Protein AF-A0A9W9ACA6-F1 (afdb_monomer)

Secondary structure (DSSP, 8-state):
-----TT-B-TTT-PBP--S-TT-TTSEEE-TTS-EEEHHHHHH-SSSB-TTT--B--GGG-EE----PPP--THHHHHHHHHHHTT-HHHHHHHHHHHHHHHHH---HHHHHHHHHHHHHHHHHHHHHHHHHHHHHHHHHHHHHHHHHHHHHHHHHHHHHHHHHHHHHHH-

Solvent-accessible surface area (backbone atoms only — not comparable to full-atom values): 10080 Å² total; per-residue (Å²): 134,65,82,79,62,87,84,47,45,18,88,83,79,65,48,58,55,48,86,87,49,98,87,50,56,33,37,45,26,37,39,86,90,69,55,63,35,23,48,51,60,61,67,68,43,90,56,60,44,42,92,84,81,60,50,74,52,58,80,89,58,53,39,77,62,80,59,80,73,75,67,85,49,80,72,47,52,56,57,50,48,42,63,74,17,65,88,37,74,67,47,34,53,55,40,50,54,50,49,52,56,55,56,69,75,52,93,41,76,66,58,56,50,47,54,50,51,50,53,54,50,50,54,50,53,52,50,53,50,51,50,53,54,48,50,54,51,51,52,53,53,50,54,52,51,53,51,48,52,51,50,55,49,54,50,49,54,51,50,52,53,53,50,52,54,54,50,57,66,71,74,107

Foldseek 3Di:
DDDDQQCDAFPPPSHTADDPDPPDQRFWKAFPVGDIGGNVVCVPPPACADPPPRDHGDPVRIGGDDDDDPPPDVVVVLVNQCSVCVVPPVSNVVSVVVVVVVLVVDDDPVSVVVVVVVVVVVVVVVVVVVVVVVVVVVVVVVVVVVVVVVVVVVVVVVVVVVVVVVVVVVVD

Structure (mmCIF, N/CA/C/O backbone):
data_AF-A0A9W9ACA6-F1
#
_entry.id   AF-A0A9W9ACA6-F1
#
loop_
_atom_site.group_PDB
_atom_site.id
_atom_site.type_symbol
_atom_site.label_atom_id
_atom_site.label_alt_id
_atom_site.label_comp_id
_atom_site.label_asym_id
_atom_site.label_entity_id
_atom_site.label_seq_id
_atom_site.pdbx_PDB_ins_code
_atom_site.Cartn_x
_atom_site.Cartn_y
_atom_site.Cartn_z
_atom_site.occupancy
_atom_site.B_iso_or_equiv
_atom_site.auth_seq_id
_atom_site.auth_comp_id
_atom_site.auth_asym_id
_atom_site.auth_atom_id
_atom_site.pdbx_PDB_model_num
ATOM 1 N N . MET A 1 1 ? -4.460 -11.256 12.004 1.00 58.81 1 MET A N 1
ATOM 2 C CA . MET A 1 1 ? -4.523 -10.009 12.784 1.00 58.81 1 MET A CA 1
ATOM 3 C C . MET A 1 1 ? -5.535 -9.100 12.110 1.00 58.81 1 MET A C 1
ATOM 5 O O . MET A 1 1 ? -5.376 -8.837 10.924 1.00 58.81 1 MET A O 1
ATOM 9 N N . LEU A 1 2 ? -6.615 -8.735 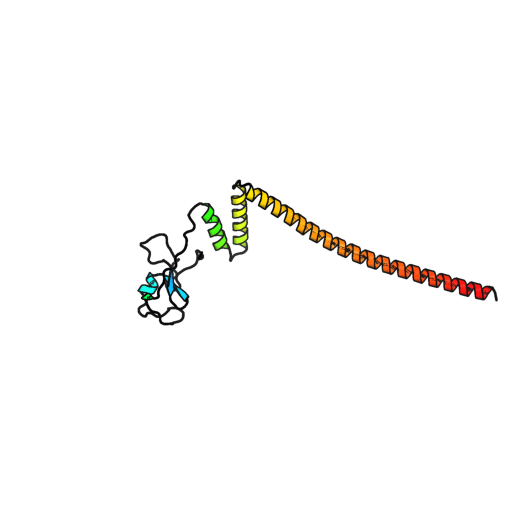12.803 1.00 68.50 2 LEU A N 1
ATOM 10 C CA . LEU A 1 2 ? -7.571 -7.741 12.311 1.00 68.50 2 LEU A CA 1
ATOM 11 C C . LEU A 1 2 ? -7.015 -6.363 12.676 1.00 68.50 2 LEU A C 1
ATOM 13 O O . LEU A 1 2 ? -6.740 -6.125 13.847 1.00 68.50 2 LEU A O 1
ATOM 17 N N . ILE A 1 3 ? -6.829 -5.494 11.685 1.00 71.12 3 ILE A N 1
ATOM 18 C CA . ILE A 1 3 ? -6.433 -4.098 11.887 1.00 71.12 3 ILE A CA 1
ATOM 19 C C . ILE A 1 3 ? -7.621 -3.245 11.461 1.00 71.12 3 ILE A C 1
ATOM 21 O O . ILE A 1 3 ? -8.119 -3.396 10.346 1.00 71.12 3 ILE A O 1
ATOM 25 N N . VAL A 1 4 ? -8.078 -2.368 12.346 1.00 75.06 4 VAL A N 1
ATOM 26 C CA . VAL A 1 4 ? -9.105 -1.371 12.043 1.00 75.06 4 VAL A CA 1
ATOM 27 C C . VAL A 1 4 ? -8.414 -0.032 11.870 1.00 75.06 4 VAL A C 1
ATOM 29 O O . VAL A 1 4 ? -7.575 0.362 12.678 1.00 75.06 4 VAL A O 1
ATOM 32 N N . HIS A 1 5 ? -8.757 0.652 10.784 1.00 77.19 5 HIS A N 1
ATOM 33 C CA . HIS A 1 5 ? -8.215 1.967 10.484 1.00 77.19 5 HIS A CA 1
ATOM 34 C C . HIS A 1 5 ? -8.611 2.966 11.592 1.00 77.19 5 HIS A C 1
ATOM 36 O O . 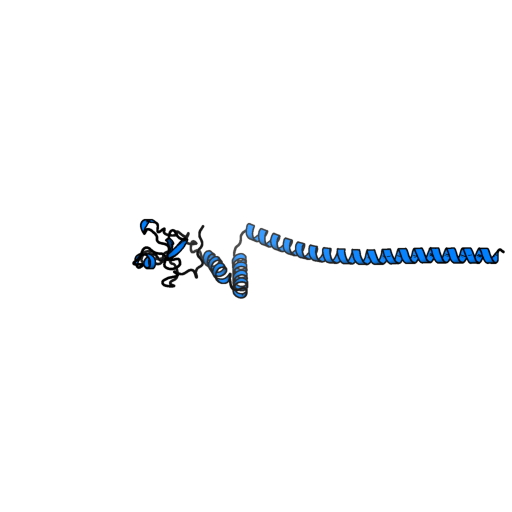HIS A 1 5 ? -9.764 2.909 12.027 1.00 77.19 5 HIS A O 1
ATOM 42 N N . PRO A 1 6 ? -7.741 3.898 12.030 1.00 75.00 6 PRO A N 1
ATOM 43 C CA . PRO A 1 6 ? -8.059 4.852 13.103 1.00 75.00 6 PRO A CA 1
ATOM 44 C C . PRO A 1 6 ? -9.302 5.720 12.858 1.00 75.00 6 PRO A C 1
ATOM 46 O O . PRO A 1 6 ? -9.952 6.141 13.808 1.00 75.00 6 PRO A O 1
ATOM 49 N N . SER A 1 7 ? -9.661 5.966 11.594 1.00 80.31 7 SER A N 1
ATOM 50 C CA . SER A 1 7 ? -10.897 6.680 11.223 1.00 80.31 7 SER A CA 1
ATOM 51 C C . SER A 1 7 ? -12.165 5.822 11.281 1.00 80.31 7 SER A C 1
ATOM 53 O O . SER A 1 7 ? -13.266 6.330 11.065 1.00 80.31 7 SER A O 1
ATOM 55 N N . SER A 1 8 ? -12.043 4.521 11.552 1.00 87.62 8 SER A N 1
ATOM 56 C CA . SER A 1 8 ? -13.206 3.643 11.622 1.00 87.62 8 SER A CA 1
ATOM 57 C C . SER A 1 8 ? -14.041 4.005 12.842 1.00 87.62 8 SER A C 1
ATOM 59 O O . SER A 1 8 ? -13.570 3.983 13.983 1.00 87.62 8 SER A O 1
ATOM 61 N N . CYS A 1 9 ? -15.304 4.306 12.590 1.00 92.31 9 CYS A N 1
ATOM 62 C CA . CYS A 1 9 ? -16.264 4.737 13.588 1.00 92.31 9 CYS A CA 1
ATOM 63 C C . CYS A 1 9 ? -17.531 3.887 13.511 1.00 92.31 9 CYS A C 1
ATOM 65 O O . CYS A 1 9 ? -17.752 3.124 12.571 1.00 92.31 9 CYS A O 1
ATOM 67 N N . CYS A 1 10 ? -18.368 3.995 14.536 1.00 94.12 10 CYS A N 1
ATOM 68 C CA . CYS A 1 10 ? -19.664 3.334 14.544 1.00 94.12 10 CYS A CA 1
ATOM 69 C C . CYS A 1 10 ? -20.643 4.040 13.595 1.00 94.12 10 CYS A C 1
ATOM 71 O O . CYS A 1 10 ? -20.966 5.197 13.825 1.00 94.12 10 CYS A O 1
ATOM 73 N N . ASP A 1 11 ? -21.251 3.328 12.644 1.00 93.62 11 ASP A N 1
ATOM 74 C CA . ASP A 1 11 ? -22.223 3.904 11.689 1.00 93.62 11 ASP A CA 1
ATOM 75 C C . ASP A 1 11 ? -23.521 4.464 12.319 1.00 93.62 11 ASP A C 1
ATOM 77 O O . ASP A 1 11 ? -24.374 5.011 11.624 1.00 93.62 11 ASP A O 1
ATOM 81 N N . VAL A 1 12 ? -23.720 4.294 13.631 1.00 94.44 12 VAL A N 1
ATOM 82 C CA . VAL A 1 12 ? -24.905 4.796 14.351 1.00 94.44 12 VAL A CA 1
ATOM 83 C C . VAL A 1 12 ? -24.610 6.075 15.131 1.00 94.44 12 VAL A C 1
ATOM 85 O O . VAL A 1 12 ? -25.390 7.019 15.045 1.00 94.44 12 VAL A O 1
ATOM 88 N N . CYS A 1 13 ? -23.532 6.107 15.922 1.00 94.00 13 CYS A N 1
ATOM 89 C CA . CYS A 1 13 ? -23.166 7.294 16.712 1.00 94.00 13 CYS A CA 1
ATOM 90 C C . CYS A 1 13 ? -22.055 8.131 16.077 1.00 94.00 13 CYS A C 1
ATOM 92 O O . CYS A 1 13 ? -21.828 9.243 16.528 1.00 94.00 13 CYS A O 1
ATOM 94 N N . LEU A 1 14 ? -21.386 7.609 15.047 1.00 93.31 14 LEU A N 1
ATOM 95 C CA . LEU A 1 14 ? -20.226 8.201 14.375 1.00 93.31 14 LEU A CA 1
ATOM 96 C C . LEU A 1 14 ? -19.007 8.414 15.284 1.00 93.31 14 LEU A C 1
ATOM 98 O O . LEU A 1 14 ? -18.008 8.983 14.854 1.00 93.31 14 LEU A O 1
ATOM 102 N N . ASP A 1 15 ? -19.047 7.895 16.512 1.00 91.19 15 ASP A N 1
ATOM 103 C CA . ASP A 1 15 ? -17.909 7.936 17.421 1.00 91.19 15 ASP A CA 1
ATOM 104 C C . ASP A 1 15 ? -16.835 6.921 16.986 1.00 91.19 15 ASP A C 1
ATOM 106 O O . ASP A 1 15 ? -17.184 5.790 16.603 1.00 91.19 15 ASP A O 1
ATOM 110 N N . PRO A 1 16 ? -15.539 7.280 17.077 1.00 88.88 16 PRO A N 1
ATOM 111 C CA . PRO A 1 16 ? -14.437 6.357 16.837 1.00 88.88 16 PRO A CA 1
ATOM 112 C C . PRO A 1 16 ? -14.507 5.139 17.755 1.00 88.88 16 PRO A C 1
ATOM 114 O O . PRO A 1 16 ? -14.913 5.227 18.920 1.00 88.88 16 PRO A O 1
ATOM 117 N N . TYR A 1 17 ? -14.074 3.993 17.241 1.00 88.88 17 TYR A N 1
ATOM 118 C CA . TYR A 1 17 ? -13.919 2.813 18.079 1.00 88.88 17 TYR A CA 1
ATOM 119 C C . TYR A 1 17 ? -12.729 2.976 19.041 1.00 88.88 17 TYR A C 1
ATOM 121 O O . TYR A 1 17 ? -11.683 3.500 18.663 1.00 88.88 17 TYR A O 1
ATOM 129 N N . SER A 1 18 ? -12.885 2.511 20.283 1.00 82.56 18 SER A N 1
ATOM 130 C CA . SER A 1 18 ? -11.847 2.564 21.323 1.00 82.56 18 SER A CA 1
ATOM 131 C C . SER A 1 18 ? -11.756 1.241 22.084 1.00 82.56 18 SER A C 1
ATOM 133 O O . SER A 1 18 ? -12.759 0.543 22.241 1.00 82.56 18 SER A O 1
ATOM 135 N N . TRP A 1 19 ? -10.546 0.922 22.556 1.00 78.50 19 TRP A N 1
ATOM 136 C CA . TRP A 1 19 ? -10.203 -0.264 23.363 1.00 78.50 19 TRP A CA 1
ATOM 137 C C . TRP A 1 19 ? -9.373 0.088 24.604 1.00 78.50 19 TRP A C 1
ATOM 139 O O . TRP A 1 19 ? -8.889 -0.807 25.291 1.00 78.50 19 TRP A O 1
ATOM 149 N N . GLN A 1 20 ? -9.142 1.381 24.852 1.00 67.00 20 GLN A N 1
ATOM 150 C CA . GLN A 1 20 ? -8.186 1.847 25.863 1.00 67.00 20 GLN A CA 1
ATOM 151 C C . GLN A 1 20 ? -8.812 1.993 27.255 1.00 67.00 20 GLN A C 1
ATOM 153 O O . GLN A 1 20 ? -8.092 1.974 28.248 1.00 67.00 20 GLN A O 1
ATOM 158 N N . GLU A 1 21 ? -10.140 2.090 27.345 1.00 63.91 21 GLU A N 1
ATOM 159 C CA . GLU A 1 21 ? -10.842 2.300 28.608 1.00 63.91 21 GLU A CA 1
ATOM 160 C C . GLU A 1 21 ? -12.031 1.346 28.739 1.00 63.91 21 GLU A C 1
ATOM 162 O O . GLU A 1 21 ? -12.986 1.403 27.959 1.00 63.91 21 GLU A O 1
ATOM 167 N N . GLU A 1 22 ? -11.995 0.503 29.775 1.00 60.16 22 GLU A N 1
ATOM 168 C CA . GLU A 1 22 ? -13.041 -0.476 30.116 1.00 60.16 22 GLU A CA 1
ATO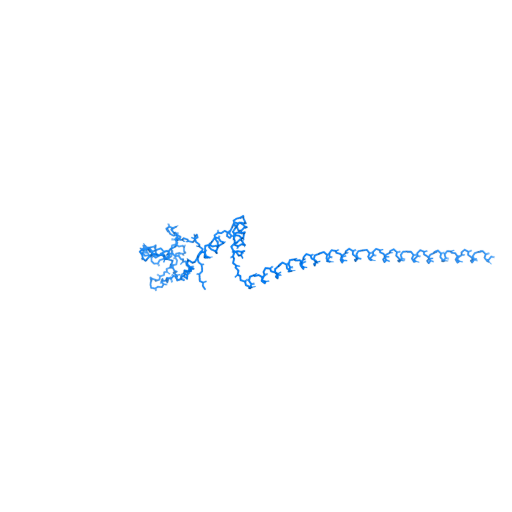M 169 C C . GLU A 1 22 ? -14.399 0.188 30.434 1.00 60.16 22 GLU A C 1
ATOM 171 O O . GLU A 1 22 ? -15.454 -0.444 30.390 1.00 60.16 22 GLU A O 1
ATOM 176 N N . THR A 1 23 ? -14.384 1.495 30.703 1.00 60.34 23 THR A N 1
ATOM 177 C CA . THR A 1 23 ? -15.554 2.345 30.957 1.00 60.34 23 THR A CA 1
ATOM 178 C C . THR A 1 23 ? -16.303 2.743 29.684 1.00 60.34 23 THR A C 1
ATOM 180 O O . THR A 1 23 ? -17.474 3.120 29.762 1.00 60.34 23 THR A O 1
ATOM 183 N N . THR A 1 24 ? -15.673 2.658 28.508 1.00 69.44 24 THR A N 1
ATOM 184 C CA . THR A 1 24 ? -16.281 3.091 27.246 1.00 69.44 24 THR A CA 1
ATOM 185 C C . THR A 1 24 ? -16.866 1.896 26.489 1.00 69.44 24 THR A C 1
ATOM 187 O O . THR A 1 24 ? -16.167 0.988 26.055 1.00 69.44 24 THR A O 1
ATOM 190 N N . LEU A 1 25 ? -18.182 1.890 26.251 1.00 84.88 25 LEU A N 1
ATOM 191 C CA . LEU A 1 25 ? -18.864 0.875 25.423 1.00 84.88 25 LEU A CA 1
ATOM 192 C C . LEU A 1 25 ? -18.643 1.113 23.908 1.00 84.88 25 LEU A C 1
ATOM 194 O O . LEU A 1 25 ? -19.514 0.814 23.083 1.00 84.88 25 LEU A O 1
ATOM 198 N N . LYS A 1 26 ? -17.484 1.682 23.544 1.00 89.44 26 LYS A N 1
ATOM 199 C CA . LYS A 1 26 ? -17.090 2.076 22.181 1.00 89.44 26 LYS A CA 1
ATOM 200 C C . LYS A 1 26 ? -16.298 1.000 21.439 1.00 89.44 26 LYS A C 1
ATOM 202 O O . LYS A 1 26 ? -15.912 1.208 20.297 1.00 89.44 26 LYS A O 1
ATOM 207 N N . GLU A 1 27 ? -16.112 -0.167 22.035 1.00 90.06 27 GLU A N 1
ATOM 208 C CA . GLU A 1 27 ? -15.523 -1.321 21.358 1.00 90.06 27 GLU A CA 1
ATOM 209 C C . GLU A 1 27 ? -16.439 -1.813 20.214 1.00 90.06 27 GLU A C 1
ATOM 211 O O . GLU A 1 27 ? -17.667 -1.815 20.377 1.00 90.06 27 GLU A O 1
ATOM 216 N N . PRO A 1 28 ? -15.890 -2.263 19.072 1.00 92.75 28 PRO A N 1
ATOM 217 C CA . PRO A 1 28 ? -16.653 -2.775 17.942 1.00 92.75 28 PRO A CA 1
ATOM 218 C C . PRO A 1 28 ? -17.148 -4.207 18.175 1.00 92.75 28 PRO A C 1
ATOM 220 O O . PRO A 1 28 ? -16.428 -5.095 18.641 1.00 92.75 28 PRO A O 1
ATOM 223 N N . TYR A 1 29 ? -18.384 -4.454 17.761 1.00 93.94 29 TYR A N 1
ATOM 224 C CA . TYR A 1 29 ? -19.023 -5.761 17.786 1.00 93.94 29 TYR A CA 1
ATOM 225 C C . TYR A 1 29 ? -19.618 -6.057 16.415 1.00 93.94 29 TYR A C 1
ATOM 227 O O . TYR A 1 29 ? -20.298 -5.216 15.823 1.00 93.94 29 TYR A O 1
ATOM 235 N N . ALA A 1 30 ? -19.391 -7.273 15.932 1.00 95.31 30 ALA A N 1
ATOM 236 C CA . ALA A 1 30 ? -20.008 -7.783 14.721 1.00 95.31 30 ALA A CA 1
ATOM 237 C C . ALA A 1 30 ? -21.321 -8.505 15.048 1.00 95.31 30 ALA A C 1
ATOM 239 O O . ALA A 1 30 ? -21.419 -9.261 16.021 1.00 95.31 30 ALA A O 1
ATOM 240 N N . ILE A 1 31 ? -22.323 -8.300 14.197 1.00 95.94 31 ILE A N 1
ATOM 241 C CA . ILE A 1 31 ? -23.578 -9.064 14.196 1.00 95.94 31 ILE A CA 1
ATOM 242 C C . ILE A 1 31 ? -23.600 -10.059 13.019 1.00 95.94 31 ILE A C 1
ATOM 244 O O . ILE A 1 31 ? -22.841 -9.878 12.067 1.00 95.94 31 ILE A O 1
ATOM 248 N N . PRO A 1 32 ? -24.474 -11.090 13.003 1.00 96.50 32 PRO A N 1
ATOM 249 C CA . PRO A 1 32 ? -24.441 -12.169 12.003 1.00 96.50 32 PRO A CA 1
ATOM 250 C C . PRO A 1 32 ? -24.520 -11.739 10.539 1.00 96.50 32 PRO A C 1
ATOM 252 O O . PRO A 1 32 ? -24.103 -12.478 9.655 1.00 96.50 32 PRO A O 1
ATOM 255 N N . CYS A 1 33 ? -25.079 -10.561 10.256 1.00 96.50 33 CYS A N 1
ATOM 256 C CA . CYS A 1 33 ? -25.124 -10.045 8.894 1.00 96.50 33 CYS A CA 1
ATOM 257 C C . CYS A 1 33 ? -23.800 -9.422 8.418 1.00 96.50 33 CYS A C 1
ATOM 259 O O . CYS A 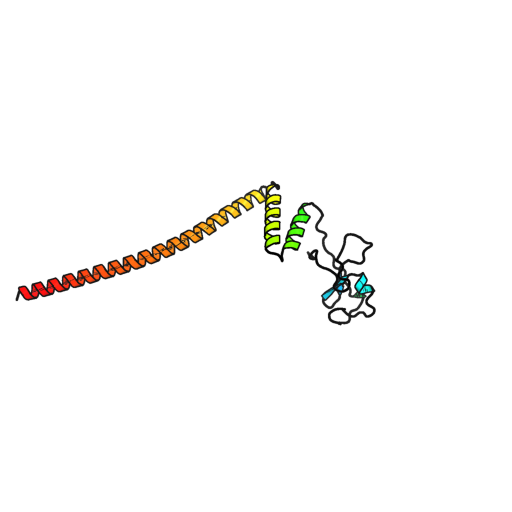1 33 ? -23.751 -8.995 7.270 1.00 96.50 33 CYS A O 1
ATOM 261 N N . GLY A 1 34 ? -22.781 -9.330 9.279 1.00 94.44 34 GLY A N 1
ATOM 262 C CA . GLY A 1 34 ? -21.444 -8.815 8.966 1.00 94.44 34 GLY A CA 1
ATOM 263 C C . GLY A 1 34 ? -21.219 -7.326 9.247 1.00 94.44 34 GLY A C 1
ATOM 264 O O . GLY A 1 34 ? -20.088 -6.870 9.145 1.00 94.44 34 GLY A O 1
ATOM 265 N N . HIS A 1 35 ? -22.251 -6.568 9.626 1.00 95.88 35 HIS A N 1
ATOM 266 C CA . HIS A 1 35 ? -22.086 -5.156 9.992 1.00 95.88 35 HIS A CA 1
ATOM 267 C C . HIS A 1 35 ? -21.522 -5.011 11.409 1.00 95.88 35 HIS A C 1
ATOM 269 O O . HIS A 1 35 ? -21.762 -5.868 12.268 1.00 95.88 35 HIS A O 1
ATOM 275 N N . ILE A 1 36 ? -20.796 -3.917 11.638 1.00 95.50 36 ILE A N 1
ATOM 276 C CA . ILE A 1 36 ? -20.050 -3.658 12.868 1.00 95.50 36 ILE A CA 1
ATOM 277 C C . ILE A 1 36 ? -20.576 -2.371 13.504 1.00 95.50 36 ILE A C 1
ATOM 279 O O . ILE A 1 36 ? -20.777 -1.369 12.830 1.00 95.50 36 ILE A O 1
ATOM 283 N N . PHE A 1 37 ? -20.806 -2.394 14.813 1.00 95.50 37 PHE A N 1
ATOM 284 C CA . PHE A 1 37 ? -21.285 -1.242 15.582 1.00 95.50 37 PHE A CA 1
ATOM 285 C C . PHE A 1 37 ? -20.629 -1.239 16.960 1.00 95.50 37 PHE A C 1
ATOM 287 O O . PHE A 1 37 ? -20.122 -2.270 17.402 1.00 95.50 37 PHE A O 1
ATOM 294 N N . CYS A 1 38 ? -20.650 -0.107 17.666 1.00 94.38 38 CYS A N 1
ATOM 295 C CA . CYS A 1 38 ? -20.213 -0.104 19.058 1.00 94.38 38 CYS A CA 1
ATOM 296 C C . CYS A 1 38 ? -21.221 -0.843 19.952 1.00 94.38 38 CYS A C 1
ATOM 298 O O . CYS A 1 38 ? -22.421 -0.905 19.643 1.00 94.38 38 CYS A O 1
ATOM 300 N N . LYS A 1 39 ? -20.737 -1.386 21.075 1.00 92.12 39 LYS A N 1
ATOM 301 C CA . LYS A 1 39 ? -21.576 -2.100 22.051 1.00 92.12 39 LYS A CA 1
ATOM 302 C C . LYS A 1 39 ? -22.768 -1.262 22.501 1.00 92.12 39 LYS A C 1
ATOM 304 O O . LYS A 1 39 ? -23.893 -1.754 22.508 1.00 92.12 39 LYS A O 1
ATOM 309 N N . GLU A 1 40 ? -22.529 0.014 22.787 1.00 93.06 40 GLU A N 1
ATOM 310 C CA . GLU A 1 40 ? -23.565 0.942 23.238 1.00 93.06 40 GLU A CA 1
ATOM 311 C C . GLU A 1 40 ? -24.735 1.044 22.244 1.00 93.06 40 GLU A C 1
ATOM 313 O O . GLU A 1 40 ? -25.904 0.944 22.621 1.00 93.06 40 GLU A O 1
ATOM 318 N N . CYS A 1 41 ? -24.439 1.202 20.950 1.00 95.00 41 CYS A N 1
ATOM 319 C CA . CYS A 1 41 ? -25.469 1.317 19.919 1.00 95.00 41 CYS A CA 1
ATOM 320 C C . CYS A 1 41 ? -26.254 0.011 19.738 1.00 95.00 41 CYS A C 1
ATOM 322 O O . CYS A 1 41 ? -27.472 0.051 19.549 1.00 95.00 41 CYS A O 1
ATOM 324 N N . LEU A 1 42 ? -25.599 -1.150 19.837 1.00 93.19 42 LEU A N 1
ATOM 325 C CA . LEU A 1 42 ? -26.287 -2.444 19.764 1.00 93.19 42 LEU A CA 1
ATOM 326 C C . LEU A 1 42 ? -27.196 -2.686 20.969 1.00 93.19 42 LEU A C 1
ATOM 328 O O . LEU A 1 42 ? -28.299 -3.211 20.808 1.00 93.19 42 LEU A O 1
ATOM 332 N N . GLU A 1 43 ? -26.778 -2.270 22.163 1.00 90.38 43 GLU A N 1
ATOM 333 C CA . GLU A 1 43 ? -27.589 -2.387 23.374 1.00 90.38 43 GLU A CA 1
ATOM 334 C C . GLU A 1 43 ? -28.828 -1.489 23.315 1.00 90.38 43 GLU A C 1
ATOM 336 O O . GLU A 1 43 ? -29.931 -1.970 23.592 1.00 90.38 43 GLU A O 1
ATOM 341 N N . ARG A 1 44 ? -28.663 -0.238 22.854 1.00 90.12 44 ARG A N 1
ATOM 342 C CA . ARG A 1 44 ? -29.744 0.749 22.670 1.00 90.12 44 ARG A CA 1
ATOM 343 C C . ARG A 1 44 ? -30.717 0.403 21.541 1.00 90.12 44 ARG A C 1
ATOM 345 O O . ARG A 1 44 ? -31.814 0.961 21.492 1.00 90.12 44 ARG A O 1
ATOM 352 N N . THR A 1 45 ? -30.358 -0.500 20.628 1.00 85.00 45 THR A N 1
ATOM 353 C CA . THR A 1 45 ? -31.253 -0.876 19.529 1.00 85.00 45 THR A CA 1
ATOM 354 C C . THR A 1 45 ? -32.440 -1.683 20.076 1.00 85.00 45 THR A C 1
ATOM 356 O O . THR A 1 45 ? -32.298 -2.826 20.514 1.00 85.00 45 THR A O 1
ATOM 359 N N . ALA A 1 46 ? -33.637 -1.087 20.036 1.00 79.38 46 ALA A N 1
ATOM 360 C CA . ALA A 1 46 ? -34.854 -1.673 20.606 1.00 79.38 46 ALA A CA 1
ATOM 361 C C . ALA A 1 46 ? -35.265 -2.996 19.936 1.00 79.38 46 ALA A C 1
ATOM 363 O O . ALA A 1 46 ? -35.760 -3.911 20.590 1.00 79.38 46 ALA A O 1
ATOM 364 N N . THR A 1 47 ? -35.036 -3.119 18.627 1.00 85.31 47 THR A N 1
ATOM 365 C CA . THR A 1 47 ? -35.292 -4.350 17.873 1.00 85.31 47 THR A CA 1
ATOM 366 C C . THR A 1 47 ? -33.968 -5.026 17.544 1.00 85.31 47 THR A C 1
ATOM 368 O O . THR A 1 47 ? -33.016 -4.363 17.153 1.00 85.31 47 THR A O 1
ATOM 371 N N . ALA A 1 48 ? -33.878 -6.351 17.672 1.00 90.94 48 ALA A N 1
ATOM 372 C CA . ALA A 1 48 ? -32.679 -7.099 17.285 1.00 90.94 48 ALA A CA 1
ATOM 373 C C . ALA A 1 48 ? -32.592 -7.205 15.748 1.00 90.94 48 ALA A C 1
ATOM 375 O O . ALA A 1 48 ? -32.821 -8.252 15.146 1.00 90.94 48 ALA A O 1
ATOM 376 N N . THR A 1 49 ? -32.413 -6.054 15.102 1.00 95.06 49 THR A N 1
ATOM 377 C CA . THR A 1 49 ? -32.462 -5.836 13.659 1.00 95.06 49 THR A CA 1
ATOM 378 C C . THR A 1 49 ? -31.349 -4.873 13.271 1.00 95.06 49 THR A C 1
ATOM 380 O O . THR A 1 49 ? -31.186 -3.829 13.894 1.00 95.06 49 THR A O 1
ATOM 383 N N . CYS A 1 50 ? -30.557 -5.235 12.263 1.00 95.69 50 CYS A N 1
ATOM 384 C CA . CYS A 1 50 ? -29.409 -4.444 11.829 1.00 95.69 50 CYS A CA 1
ATOM 385 C C . CYS A 1 50 ? -29.841 -3.025 11.393 1.00 95.69 50 CYS A C 1
ATOM 387 O O . CYS A 1 50 ? -30.721 -2.924 10.532 1.00 95.69 50 CYS A O 1
ATOM 389 N N . PRO A 1 51 ? -29.208 -1.947 11.900 1.00 94.19 51 PRO A N 1
ATOM 390 C CA . PRO A 1 51 ? -29.489 -0.573 11.469 1.00 94.19 51 PRO A CA 1
ATOM 391 C C . PRO A 1 51 ? -29.305 -0.328 9.963 1.00 94.19 51 PRO A C 1
ATOM 393 O O . PRO A 1 51 ? -30.055 0.452 9.382 1.00 94.19 51 PRO A O 1
ATOM 396 N N . LEU A 1 52 ? -28.361 -1.037 9.330 1.00 94.44 52 LEU A N 1
ATOM 397 C CA . LEU A 1 52 ? -27.989 -0.845 7.925 1.00 94.44 52 LEU A CA 1
ATOM 398 C C . LEU A 1 52 ? -28.825 -1.708 6.971 1.00 94.44 52 LEU A C 1
ATOM 400 O O . LEU A 1 52 ? -29.550 -1.187 6.131 1.00 94.44 52 LEU A O 1
ATOM 404 N N . CYS A 1 53 ? -28.784 -3.036 7.115 1.00 96.62 53 CYS A N 1
ATOM 405 C CA . CYS A 1 53 ? -29.443 -3.949 6.168 1.00 96.62 53 CYS A CA 1
ATOM 406 C C . CYS A 1 53 ? -30.767 -4.544 6.654 1.00 96.62 53 CYS A C 1
ATOM 408 O O . CYS A 1 53 ? -31.350 -5.377 5.963 1.00 96.62 53 CYS A O 1
ATOM 410 N N . ARG A 1 54 ? -31.230 -4.171 7.854 1.00 94.75 54 ARG A N 1
ATOM 411 C CA . ARG A 1 54 ? -32.516 -4.598 8.435 1.00 94.75 54 ARG A CA 1
ATOM 412 C C . ARG A 1 54 ? -32.699 -6.114 8.609 1.00 94.75 54 ARG A C 1
ATOM 414 O O . ARG A 1 54 ? -33.801 -6.576 8.894 1.00 94.75 54 ARG A O 1
ATOM 421 N N . LYS A 1 55 ? -31.629 -6.909 8.508 1.00 96.44 55 LYS A N 1
ATOM 422 C CA . LYS A 1 55 ? -31.653 -8.337 8.861 1.00 96.44 55 LYS A CA 1
ATOM 423 C C . LYS A 1 55 ? -31.806 -8.501 10.374 1.00 96.44 55 LYS A C 1
ATOM 425 O O . LYS A 1 55 ? -31.129 -7.815 11.143 1.00 96.44 55 LYS A O 1
ATOM 430 N N . ARG A 1 56 ? -32.685 -9.413 10.798 1.00 95.62 56 ARG A N 1
ATOM 431 C CA . ARG A 1 56 ? -32.855 -9.771 12.215 1.00 95.62 56 ARG A CA 1
ATOM 432 C C . ARG A 1 56 ? -31.637 -10.553 12.708 1.00 95.62 56 ARG A C 1
ATOM 434 O O . ARG A 1 56 ? -31.036 -11.303 11.942 1.00 95.62 56 ARG A O 1
ATOM 441 N N . PHE A 1 57 ? -31.293 -10.394 13.978 1.00 94.44 57 PHE A N 1
ATOM 442 C CA . PHE A 1 57 ? -30.221 -11.137 14.636 1.00 94.44 57 PHE A CA 1
ATOM 443 C C . PHE A 1 57 ? -30.624 -11.531 16.059 1.00 94.44 57 PHE A C 1
ATOM 445 O O . PHE A 1 57 ? -31.562 -10.968 16.618 1.00 94.44 57 PHE 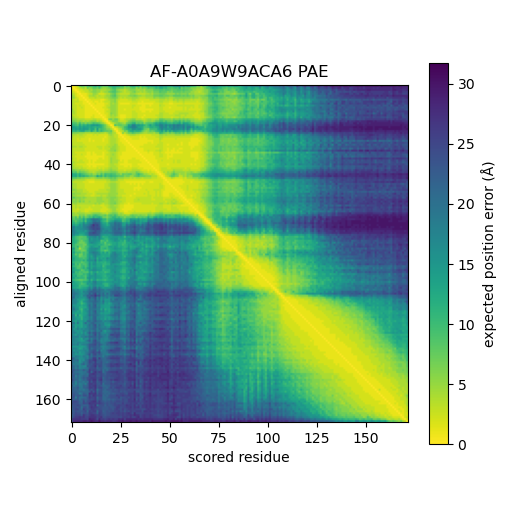A O 1
ATOM 452 N N . ASN A 1 58 ? -29.924 -12.501 16.651 1.00 93.25 58 ASN A N 1
ATOM 453 C CA . ASN A 1 58 ? -30.061 -12.807 18.077 1.00 93.25 58 ASN A CA 1
ATOM 454 C C . ASN A 1 58 ? -28.996 -12.026 18.871 1.00 93.25 58 ASN A C 1
ATOM 456 O O . ASN A 1 58 ? -27.846 -11.943 18.439 1.00 93.25 58 ASN A O 1
ATOM 460 N N . ARG A 1 59 ? -29.338 -11.481 20.041 1.00 90.94 59 ARG A N 1
ATOM 461 C CA . ARG A 1 59 ? -28.378 -10.807 20.929 1.00 90.94 59 ARG A CA 1
ATOM 462 C C . ARG A 1 59 ? -27.226 -11.728 21.360 1.00 90.94 59 ARG A C 1
ATOM 464 O O . ARG A 1 59 ? -26.095 -11.266 21.433 1.00 90.94 59 ARG A O 1
ATOM 471 N N . ASP A 1 60 ? -27.463 -13.032 21.486 1.00 92.38 60 ASP A N 1
ATOM 472 C CA . ASP A 1 60 ? -26.412 -14.015 21.825 1.00 92.38 60 ASP A CA 1
ATOM 473 C C . ASP A 1 60 ? -25.387 -14.230 20.696 1.00 92.38 60 ASP A C 1
ATOM 475 O O . ASP A 1 60 ? -24.286 -14.752 20.895 1.00 92.38 60 ASP A O 1
ATOM 479 N N . SER A 1 61 ? -25.761 -13.841 19.474 1.00 92.62 61 SER A N 1
ATOM 480 C CA . SER A 1 61 ? -24.921 -13.979 18.283 1.00 92.62 61 SER A CA 1
ATOM 481 C C . SER A 1 61 ? -24.021 -12.768 18.027 1.00 92.62 61 SER A C 1
ATOM 483 O O . SER A 1 61 ? -23.227 -12.797 17.090 1.00 92.62 61 SER A O 1
ATOM 485 N N . ILE A 1 62 ? -24.119 -11.725 18.856 1.00 94.31 62 ILE A N 1
ATOM 486 C CA . ILE A 1 62 ? -23.241 -10.557 18.792 1.00 94.31 62 ILE A CA 1
ATOM 487 C C . ILE A 1 62 ? -21.849 -10.966 19.296 1.00 94.31 62 ILE A C 1
ATOM 489 O O . ILE A 1 62 ? -21.719 -11.555 20.371 1.00 94.31 62 ILE A O 1
ATOM 493 N N . LYS A 1 63 ? -20.797 -10.661 18.530 1.00 94.00 63 LYS A N 1
ATOM 494 C CA . LYS A 1 63 ? -19.411 -11.009 18.876 1.00 94.00 63 LYS A CA 1
ATOM 495 C C . LYS A 1 63 ? -18.539 -9.764 18.971 1.00 94.00 63 LYS A C 1
ATOM 497 O O . LYS A 1 63 ? -18.504 -8.967 18.038 1.00 94.00 63 LYS A O 1
ATOM 502 N N . LYS A 1 64 ? -17.822 -9.626 20.091 1.00 91.81 64 LYS A N 1
ATOM 503 C CA . LYS A 1 64 ? -16.780 -8.608 20.267 1.00 91.81 64 LYS A CA 1
ATOM 504 C C . LYS A 1 64 ? -15.665 -8.867 19.262 1.00 91.81 64 LYS A C 1
ATOM 506 O O . LYS A 1 64 ? -15.201 -10.003 19.149 1.00 91.81 64 LYS A O 1
ATOM 511 N N . LEU A 1 65 ? -15.233 -7.831 18.554 1.00 89.94 65 LEU A N 1
ATOM 512 C CA . LEU A 1 65 ? -14.040 -7.924 17.724 1.00 89.94 65 LEU A CA 1
ATOM 513 C C . LEU A 1 65 ? -12.827 -7.587 18.588 1.00 89.94 65 LEU A C 1
ATOM 515 O O . LEU A 1 65 ? -12.672 -6.459 19.054 1.00 89.94 65 LEU A O 1
ATOM 519 N N . HIS A 1 66 ? -11.987 -8.593 18.824 1.00 82.31 66 HIS A N 1
ATOM 520 C CA . HIS A 1 66 ? -10.692 -8.400 19.460 1.00 82.31 66 HIS A CA 1
ATOM 521 C C . HIS A 1 66 ? -9.701 -7.892 18.423 1.00 82.31 66 HIS A C 1
ATOM 523 O O . HIS A 1 66 ? -9.561 -8.481 17.349 1.00 82.31 66 HIS A O 1
ATOM 529 N N . MET A 1 67 ? -9.016 -6.808 18.764 1.00 74.88 67 MET A N 1
ATOM 530 C CA . MET A 1 67 ? -7.881 -6.323 18.004 1.00 74.88 67 MET A CA 1
ATOM 531 C C . MET A 1 67 ? -6.668 -6.272 18.891 1.00 74.88 67 MET A C 1
ATOM 533 O O . MET A 1 67 ? -6.743 -5.850 20.045 1.00 74.88 67 MET A O 1
ATOM 537 N N . ASP A 1 68 ? -5.563 -6.719 18.321 1.00 65.81 68 ASP A N 1
ATOM 538 C CA . ASP A 1 68 ? -4.272 -6.588 18.951 1.00 65.81 68 ASP A CA 1
ATOM 539 C C . ASP A 1 68 ? -3.953 -5.094 18.983 1.00 65.81 68 ASP A C 1
ATOM 541 O O . ASP A 1 68 ? -3.842 -4.444 17.940 1.00 65.81 68 ASP A O 1
ATOM 545 N N . ALA A 1 69 ? -3.877 -4.528 20.189 1.00 56.66 69 ALA A N 1
ATOM 546 C CA . ALA A 1 69 ? -3.312 -3.204 20.358 1.00 56.66 69 ALA A CA 1
ATOM 547 C C . ALA A 1 69 ? -1.875 -3.279 19.841 1.00 56.66 69 ALA A C 1
ATOM 549 O O . ALA A 1 69 ? -1.091 -4.096 20.334 1.00 56.66 69 ALA A O 1
ATOM 550 N N . LEU A 1 70 ? -1.533 -2.458 18.845 1.00 55.78 70 LEU A N 1
ATOM 551 C CA . LEU A 1 70 ? -0.127 -2.262 18.529 1.00 55.78 70 LEU A CA 1
ATOM 552 C C . LEU A 1 70 ? 0.536 -1.773 19.827 1.00 55.78 70 LEU A C 1
ATOM 554 O O . LEU A 1 70 ? 0.081 -0.771 20.390 1.00 55.78 70 LEU A O 1
ATOM 558 N N . PRO A 1 71 ? 1.519 -2.509 20.375 1.00 50.41 71 PRO A N 1
ATOM 559 C CA . PRO A 1 71 ? 2.170 -2.103 21.606 1.00 50.41 71 PRO A CA 1
ATOM 560 C C . PRO A 1 71 ? 2.764 -0.717 21.371 1.00 50.41 71 PRO A C 1
ATOM 562 O O . PRO A 1 71 ? 3.471 -0.508 20.389 1.00 50.41 71 PRO A O 1
ATOM 565 N N . GLY A 1 72 ? 2.417 0.229 22.244 1.00 49.69 72 GLY A N 1
ATOM 566 C CA . GLY A 1 72 ? 2.774 1.642 22.134 1.00 49.69 72 GLY A CA 1
ATOM 567 C C . GLY A 1 72 ? 4.259 1.926 22.355 1.00 49.69 72 GLY A C 1
ATOM 568 O O . GLY A 1 72 ? 4.595 2.739 23.210 1.00 49.69 72 GLY A O 1
ATOM 569 N N . SER A 1 73 ? 5.157 1.266 21.620 1.00 52.06 73 SER A N 1
ATOM 570 C CA . SER A 1 73 ? 6.465 1.856 21.356 1.00 52.06 73 SER A CA 1
ATOM 571 C C . SER A 1 73 ? 6.273 3.019 20.380 1.00 52.06 73 SER A C 1
ATOM 573 O O . SER A 1 73 ? 5.365 2.988 19.546 1.00 52.06 73 SER A O 1
ATOM 575 N N . ASP A 1 74 ? 7.117 4.048 20.465 1.00 53.84 74 ASP A N 1
ATOM 576 C CA . ASP A 1 74 ? 7.133 5.174 19.513 1.00 53.84 74 ASP A CA 1
ATOM 577 C C . ASP A 1 74 ? 7.177 4.708 18.039 1.00 53.84 74 ASP A C 1
ATOM 579 O O . ASP A 1 74 ? 6.708 5.409 17.140 1.00 53.84 74 ASP A O 1
ATOM 583 N N . ASP A 1 75 ? 7.648 3.482 17.790 1.00 53.66 75 ASP A N 1
ATOM 584 C CA . ASP A 1 75 ? 7.682 2.831 16.476 1.00 53.66 75 ASP A CA 1
ATOM 585 C C . ASP A 1 75 ? 6.276 2.547 15.906 1.00 53.66 75 ASP A C 1
ATOM 587 O O . ASP A 1 75 ? 6.084 2.526 14.688 1.00 53.66 75 ASP A O 1
ATOM 591 N N . SER A 1 76 ? 5.264 2.380 16.766 1.00 59.47 76 SER A N 1
ATOM 592 C CA . SER A 1 76 ? 3.866 2.184 16.362 1.00 59.47 76 SER A CA 1
ATOM 593 C C . SER A 1 76 ? 3.233 3.456 15.786 1.00 59.47 76 SER A C 1
ATOM 595 O O . SER A 1 76 ? 2.238 3.365 15.061 1.00 59.47 76 SER A O 1
ATOM 597 N N . SER A 1 77 ? 3.789 4.637 16.080 1.00 66.88 77 SER A N 1
ATOM 598 C CA . SER A 1 77 ? 3.222 5.914 15.629 1.00 66.88 77 SER A CA 1
ATOM 599 C C . SER A 1 77 ? 3.388 6.099 14.119 1.00 66.88 77 SER A C 1
ATOM 601 O O . SER A 1 77 ? 2.455 6.517 13.438 1.00 66.88 77 SER A O 1
ATOM 603 N N . ILE A 1 78 ? 4.536 5.697 13.566 1.00 71.88 78 ILE A N 1
ATOM 604 C CA . ILE A 1 78 ? 4.828 5.822 12.132 1.00 71.88 78 ILE A CA 1
ATOM 605 C C . ILE A 1 78 ? 3.944 4.896 11.295 1.00 71.88 78 ILE A C 1
ATOM 607 O O . ILE A 1 78 ? 3.413 5.314 10.268 1.00 71.88 78 ILE A O 1
ATOM 611 N N . VAL A 1 79 ? 3.735 3.657 11.747 1.00 72.56 79 VAL A N 1
ATOM 612 C CA . VAL A 1 79 ? 2.832 2.715 11.067 1.00 72.56 79 VAL A CA 1
ATOM 613 C C . VAL A 1 79 ? 1.404 3.258 11.068 1.00 72.56 79 VAL A C 1
ATOM 615 O O . VAL A 1 79 ? 0.715 3.193 10.054 1.00 72.56 79 VAL A O 1
ATOM 618 N N . GLN A 1 80 ? 0.969 3.847 12.182 1.00 72.25 80 GLN A N 1
ATOM 619 C CA . GLN A 1 80 ? -0.353 4.451 12.294 1.00 72.25 80 GLN A CA 1
ATOM 620 C C . GLN A 1 80 ? -0.513 5.683 11.392 1.00 72.25 80 GLN A C 1
ATOM 622 O O . GLN A 1 80 ? -1.535 5.803 10.719 1.00 72.25 80 GLN A O 1
ATOM 627 N N . LYS A 1 81 ? 0.506 6.548 11.308 1.00 75.00 81 LYS A N 1
ATOM 628 C CA . LYS A 1 81 ? 0.537 7.678 10.366 1.00 75.00 81 LYS A CA 1
ATOM 629 C C . LYS A 1 81 ? 0.451 7.213 8.915 1.00 75.00 81 LYS A C 1
ATOM 631 O O . LYS A 1 81 ? -0.344 7.757 8.162 1.00 75.00 81 LYS A O 1
ATOM 636 N N . LEU A 1 82 ? 1.208 6.179 8.538 1.00 76.94 82 LEU A N 1
ATOM 637 C CA . LEU A 1 82 ? 1.170 5.618 7.185 1.00 76.94 82 LEU A CA 1
ATOM 638 C C . LEU A 1 82 ? -0.214 5.048 6.843 1.00 76.94 82 LEU A C 1
ATOM 640 O O . LEU A 1 82 ? -0.702 5.236 5.735 1.00 76.94 82 LEU A O 1
ATOM 644 N N . ILE A 1 83 ? -0.853 4.367 7.801 1.00 76.00 83 ILE A N 1
ATOM 645 C CA . ILE A 1 83 ? -2.220 3.859 7.645 1.00 76.00 83 ILE A CA 1
ATOM 646 C C . ILE A 1 83 ? -3.190 5.022 7.394 1.00 76.00 83 ILE A C 1
ATOM 648 O O . ILE A 1 83 ? -3.987 4.931 6.468 1.00 76.00 83 ILE A O 1
ATOM 652 N N . MET A 1 84 ? -3.086 6.106 8.171 1.00 74.94 84 MET A N 1
ATOM 653 C CA . MET A 1 84 ? -3.948 7.289 8.043 1.00 74.94 84 MET A CA 1
ATOM 654 C C . MET A 1 84 ? -3.708 8.109 6.779 1.00 74.94 84 MET A C 1
ATOM 656 O O . MET A 1 84 ? -4.625 8.775 6.324 1.00 74.94 84 MET A O 1
ATOM 660 N N . ALA A 1 85 ? -2.491 8.081 6.246 1.00 80.56 85 ALA A N 1
ATOM 661 C CA . ALA A 1 85 ? -2.124 8.806 5.042 1.00 80.56 85 ALA A CA 1
ATOM 662 C C . ALA A 1 85 ? -2.478 8.052 3.755 1.00 80.56 85 ALA A C 1
ATOM 664 O O . ALA A 1 85 ? -2.387 8.635 2.686 1.00 80.56 85 ALA A O 1
ATOM 665 N N . TRP A 1 86 ? -2.842 6.764 3.831 1.00 76.75 86 TRP A N 1
ATOM 666 C CA . TRP A 1 86 ? -2.905 5.854 2.679 1.00 76.75 86 TRP A CA 1
ATOM 667 C C . TRP A 1 86 ? -3.789 6.339 1.516 1.00 76.75 86 TRP A C 1
ATOM 669 O O . TRP A 1 86 ? -3.537 5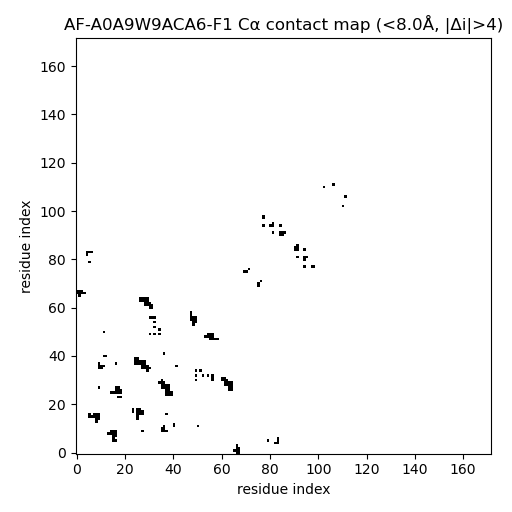.976 0.366 1.00 76.75 86 TRP A O 1
ATOM 679 N N . ASP A 1 87 ? -4.836 7.112 1.793 1.00 77.19 87 ASP A N 1
ATOM 680 C CA . ASP A 1 87 ? -5.778 7.620 0.794 1.00 77.19 87 ASP A CA 1
ATOM 681 C C . ASP A 1 87 ? -5.398 8.986 0.195 1.00 77.19 87 ASP A C 1
ATOM 683 O O . ASP A 1 87 ? -6.032 9.412 -0.773 1.00 77.19 87 ASP A O 1
ATOM 687 N N . ASP A 1 88 ? -4.341 9.632 0.692 1.00 81.06 88 ASP A N 1
ATOM 688 C CA . ASP A 1 88 ? -3.837 10.919 0.211 1.00 81.06 88 ASP A CA 1
ATOM 689 C C . ASP A 1 88 ? -2.387 10.780 -0.279 1.00 81.06 88 ASP A C 1
ATOM 691 O O . ASP A 1 88 ? -1.453 10.628 0.504 1.00 81.06 88 ASP A O 1
ATOM 695 N N . GLU A 1 89 ? -2.179 10.857 -1.600 1.00 81.12 89 GLU A N 1
ATOM 696 C CA . GLU A 1 89 ? -0.855 10.695 -2.224 1.00 81.12 89 GLU A CA 1
ATOM 697 C C . GLU A 1 89 ? 0.214 11.631 -1.637 1.00 81.12 89 GLU A C 1
ATOM 699 O O . GLU A 1 89 ? 1.380 11.242 -1.543 1.00 81.12 89 GLU A O 1
ATOM 704 N N . VAL A 1 90 ? -0.161 12.847 -1.231 1.00 80.94 90 VAL A N 1
ATOM 705 C CA . VAL A 1 90 ? 0.776 13.828 -0.670 1.00 80.94 90 VAL A CA 1
ATOM 706 C C . VAL A 1 90 ? 1.163 13.428 0.751 1.00 80.94 90 VAL A C 1
ATOM 708 O O . VAL A 1 90 ? 2.350 13.403 1.086 1.00 80.94 90 VAL A O 1
ATOM 711 N N . GLU A 1 91 ? 0.185 13.056 1.574 1.00 79.25 91 GLU A N 1
ATOM 712 C CA . GLU A 1 91 ? 0.433 12.565 2.933 1.00 79.25 91 GLU A CA 1
ATOM 713 C C . GLU A 1 91 ? 1.199 11.232 2.922 1.00 79.25 91 GLU A C 1
ATOM 715 O O . GLU A 1 91 ? 2.087 11.026 3.754 1.00 79.25 91 GLU A O 1
ATOM 720 N N . VAL A 1 92 ? 0.944 10.332 1.959 1.00 80.62 92 VAL A N 1
ATOM 721 C CA . VAL A 1 92 ? 1.727 9.093 1.798 1.00 80.62 92 VAL A CA 1
ATOM 722 C C . VAL A 1 92 ? 3.194 9.424 1.547 1.00 80.62 92 VAL A C 1
ATOM 724 O O . VAL A 1 92 ? 4.068 8.843 2.184 1.00 80.62 92 VAL A O 1
ATOM 727 N N . VAL A 1 93 ? 3.496 10.359 0.643 1.00 82.19 93 VAL A N 1
ATOM 728 C CA . VAL A 1 93 ? 4.890 10.740 0.362 1.00 82.19 93 VAL A CA 1
ATOM 729 C C . VAL A 1 93 ? 5.554 11.316 1.614 1.00 82.19 93 VAL A C 1
ATOM 731 O O . VAL A 1 93 ? 6.634 10.861 1.992 1.00 82.19 93 VAL A O 1
ATOM 734 N N . ASN A 1 94 ? 4.884 12.236 2.310 1.00 81.12 94 ASN A N 1
ATOM 735 C CA . ASN A 1 94 ? 5.406 12.844 3.537 1.00 81.12 94 ASN A CA 1
ATOM 736 C C . ASN A 1 94 ? 5.652 11.803 4.645 1.00 81.12 94 ASN A C 1
ATOM 738 O O . ASN A 1 94 ? 6.682 11.833 5.325 1.00 81.12 94 ASN A O 1
ATOM 742 N N . THR A 1 95 ? 4.725 10.857 4.822 1.00 81.88 95 THR A N 1
ATOM 743 C CA . THR A 1 95 ? 4.865 9.783 5.815 1.00 81.88 95 THR A CA 1
ATOM 744 C C . THR A 1 95 ? 5.960 8.793 5.435 1.00 81.88 95 THR A C 1
ATOM 746 O O . THR A 1 95 ? 6.713 8.370 6.310 1.00 81.88 95 THR A O 1
ATOM 749 N N . LEU A 1 96 ? 6.131 8.467 4.151 1.00 81.88 96 LEU A N 1
ATOM 750 C CA . LEU A 1 96 ? 7.241 7.638 3.675 1.00 81.88 96 LEU A CA 1
ATOM 751 C C . LEU A 1 96 ? 8.606 8.303 3.907 1.00 81.88 96 LEU A C 1
ATOM 753 O O . LEU A 1 96 ? 9.545 7.620 4.317 1.00 81.88 96 LEU A O 1
ATOM 757 N N . GLU A 1 97 ? 8.724 9.619 3.720 1.00 82.56 97 GLU A N 1
ATOM 758 C CA . GLU A 1 97 ? 9.945 10.359 4.067 1.00 82.56 97 GLU A CA 1
ATOM 759 C C . GLU A 1 97 ? 10.229 10.327 5.578 1.00 82.56 97 GLU A C 1
ATOM 761 O O . GLU A 1 97 ? 11.382 10.213 6.006 1.00 82.56 97 GLU A O 1
ATOM 766 N N . GLU A 1 98 ? 9.189 10.404 6.413 1.00 82.06 98 GLU A N 1
ATOM 767 C CA . GLU A 1 98 ? 9.321 10.258 7.864 1.00 82.06 98 GLU A CA 1
ATOM 768 C C . GLU A 1 98 ? 9.774 8.842 8.257 1.00 82.06 98 GLU A C 1
ATOM 770 O O . GLU A 1 98 ? 10.695 8.701 9.069 1.00 82.06 98 GLU A O 1
ATOM 775 N N . VAL A 1 99 ? 9.198 7.804 7.637 1.00 80.94 99 VAL A N 1
ATOM 776 C CA . VAL A 1 99 ? 9.616 6.400 7.803 1.00 80.94 99 VAL A CA 1
ATOM 777 C C . VAL A 1 99 ? 11.086 6.242 7.429 1.00 80.94 99 VAL A C 1
ATOM 779 O O . VAL A 1 99 ? 11.850 5.627 8.172 1.00 80.94 99 VAL A O 1
ATOM 782 N N . GLU A 1 100 ? 11.506 6.795 6.291 1.00 79.88 100 GLU A N 1
ATOM 783 C CA . GLU A 1 100 ? 12.888 6.696 5.829 1.00 79.88 100 GLU A CA 1
ATOM 784 C C . GLU A 1 100 ? 13.857 7.364 6.811 1.00 79.88 100 GLU A C 1
ATOM 786 O O . GLU A 1 100 ? 14.890 6.781 7.149 1.00 79.88 100 GLU A O 1
ATOM 791 N N . ARG A 1 101 ? 13.496 8.537 7.341 1.00 83.06 101 ARG A N 1
ATOM 792 C CA . ARG A 1 101 ? 14.274 9.249 8.364 1.00 83.06 101 ARG A CA 1
ATOM 793 C C . ARG A 1 101 ? 14.370 8.457 9.668 1.00 83.06 101 ARG A C 1
ATOM 795 O O . ARG A 1 101 ? 15.450 8.353 10.244 1.00 83.06 101 ARG A O 1
ATOM 802 N N . TRP A 1 102 ? 13.274 7.849 10.116 1.00 80.44 102 TRP A N 1
ATOM 803 C CA . TRP A 1 102 ? 13.283 6.966 11.286 1.00 80.44 102 TRP A CA 1
ATOM 804 C C . TRP A 1 102 ? 14.161 5.728 11.053 1.00 80.44 102 TRP A C 1
ATOM 806 O O . TRP A 1 102 ? 15.005 5.398 11.886 1.00 80.44 102 TRP A O 1
ATOM 816 N N . LEU A 1 103 ? 14.072 5.110 9.870 1.00 75.56 103 LEU A N 1
ATOM 817 C CA . LEU A 1 103 ? 14.930 3.994 9.465 1.00 75.56 103 LEU A CA 1
ATOM 818 C C . LEU A 1 103 ? 16.407 4.382 9.322 1.00 75.56 103 LEU A C 1
ATOM 820 O O . LEU A 1 103 ? 17.259 3.494 9.278 1.00 75.56 103 LEU A O 1
ATOM 824 N N . GLN A 1 104 ? 16.752 5.660 9.150 1.00 75.50 104 GLN A N 1
ATOM 825 C CA . GLN A 1 104 ? 18.148 6.118 9.138 1.00 75.50 104 GLN A CA 1
ATOM 826 C C . GLN A 1 104 ? 18.758 6.144 10.542 1.00 75.50 104 GLN A C 1
ATOM 828 O O . GLN A 1 104 ? 19.950 5.886 10.670 1.00 75.50 104 GLN A O 1
ATOM 833 N N . ASN A 1 105 ? 17.944 6.369 11.576 1.00 76.00 105 ASN A N 1
ATOM 834 C CA . ASN A 1 105 ? 18.384 6.372 12.974 1.00 76.00 105 ASN A CA 1
ATOM 835 C C . ASN A 1 105 ? 18.404 4.968 13.609 1.00 76.00 105 ASN A C 1
ATOM 837 O O . ASN A 1 105 ? 18.890 4.800 14.724 1.00 76.00 105 ASN A O 1
ATOM 841 N N . GLN A 1 106 ? 17.877 3.961 12.911 1.00 74.00 106 GLN A N 1
ATOM 842 C CA . GLN A 1 106 ? 17.874 2.561 13.332 1.00 74.00 106 GLN A CA 1
ATOM 843 C C . GLN A 1 106 ? 19.124 1.844 12.795 1.00 74.00 106 GLN A C 1
ATOM 845 O O . GLN A 1 106 ? 19.215 1.528 11.605 1.00 74.00 106 GLN A O 1
ATOM 850 N N . GLU A 1 107 ? 20.088 1.541 13.666 1.00 70.38 107 GLU A N 1
ATOM 851 C CA . GLU A 1 107 ? 21.251 0.729 13.297 1.00 70.38 107 GLU A CA 1
ATOM 852 C C . GLU A 1 107 ? 20.922 -0.767 13.391 1.00 70.38 107 GLU A C 1
ATOM 854 O O . GLU A 1 107 ? 20.968 -1.381 14.456 1.00 70.38 107 GLU A O 1
ATOM 859 N N . SER A 1 108 ? 20.609 -1.382 12.247 1.00 79.88 108 SER A N 1
ATOM 860 C CA . SER A 1 108 ? 20.506 -2.838 12.119 1.00 79.88 108 SER A CA 1
ATOM 861 C C . SER A 1 108 ? 21.296 -3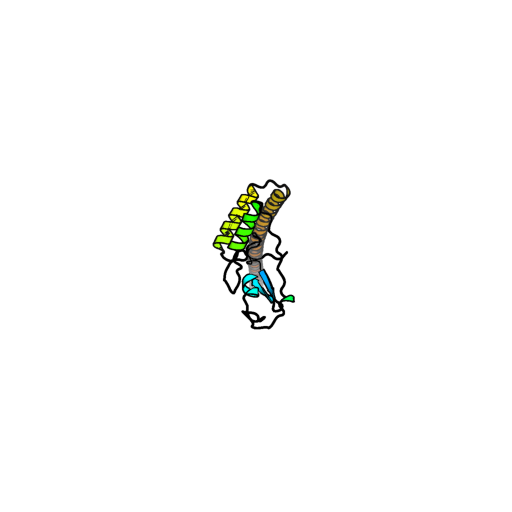.328 10.905 1.00 79.88 108 SER A C 1
ATOM 863 O O . SER A 1 108 ? 21.113 -2.798 9.803 1.00 79.88 108 SER A O 1
ATOM 865 N N . PRO A 1 109 ? 22.135 -4.374 11.044 1.00 81.38 109 PRO A N 1
ATOM 866 C CA . PRO A 1 109 ? 22.892 -4.928 9.923 1.00 81.38 109 PRO A CA 1
ATOM 867 C C . PRO A 1 109 ? 21.978 -5.416 8.786 1.00 81.38 109 PRO A C 1
ATOM 869 O O . PRO A 1 109 ? 22.330 -5.276 7.614 1.00 81.38 109 PRO A O 1
ATOM 872 N N . ALA A 1 110 ? 20.778 -5.908 9.114 1.00 84.88 110 ALA A N 1
ATOM 873 C CA . ALA A 1 110 ? 19.781 -6.316 8.126 1.00 84.88 110 ALA A CA 1
ATOM 874 C C . ALA A 1 110 ? 19.219 -5.120 7.338 1.00 84.88 110 ALA A C 1
ATOM 876 O O . ALA A 1 110 ? 19.094 -5.198 6.116 1.00 84.88 110 ALA A O 1
ATOM 877 N N . LEU A 1 111 ? 18.935 -3.995 8.009 1.00 81.81 111 LEU A N 1
ATOM 878 C CA . LEU A 1 111 ? 18.456 -2.770 7.354 1.00 81.81 111 LEU A CA 1
ATOM 879 C C . LEU A 1 111 ? 19.520 -2.183 6.424 1.00 81.81 111 LEU A C 1
ATOM 881 O O . LEU A 1 111 ? 19.214 -1.820 5.289 1.00 81.81 111 LEU A O 1
ATOM 885 N N . THR A 1 112 ? 20.779 -2.143 6.862 1.00 82.31 112 THR A N 1
ATOM 886 C CA . THR A 1 112 ? 21.897 -1.666 6.036 1.00 82.31 112 THR A CA 1
ATOM 887 C C . THR A 1 112 ? 22.072 -2.524 4.784 1.00 82.31 112 THR A C 1
ATOM 889 O O . THR A 1 112 ? 22.235 -1.997 3.680 1.00 82.31 112 THR A O 1
ATOM 892 N N . GLN A 1 113 ? 21.991 -3.850 4.930 1.00 87.94 113 GLN A N 1
ATOM 893 C CA . GLN A 1 113 ? 22.053 -4.766 3.795 1.00 87.94 113 GLN A CA 1
ATOM 894 C C . GLN A 1 113 ? 20.872 -4.561 2.838 1.00 87.94 113 GLN A C 1
ATOM 896 O O . GLN A 1 113 ? 21.080 -4.507 1.626 1.00 87.94 113 GLN A O 1
ATOM 901 N N . LEU A 1 114 ? 19.655 -4.393 3.360 1.00 85.50 114 LEU A N 1
ATOM 902 C CA . LEU A 1 114 ? 18.455 -4.180 2.553 1.00 85.50 114 LEU A CA 1
ATOM 903 C C . LEU A 1 114 ? 18.533 -2.869 1.759 1.00 85.50 114 LEU A C 1
ATOM 905 O O . LEU A 1 114 ? 18.307 -2.890 0.550 1.00 85.50 114 LEU A O 1
ATOM 909 N N . LYS A 1 115 ? 18.953 -1.761 2.388 1.00 84.12 115 LYS A N 1
ATOM 910 C CA . LYS A 1 115 ? 19.169 -0.468 1.708 1.00 84.12 115 LYS A CA 1
ATOM 911 C C . LYS A 1 115 ? 20.204 -0.580 0.587 1.00 84.12 115 LYS A C 1
ATOM 913 O O . LYS A 1 115 ? 19.995 -0.062 -0.508 1.00 84.12 115 LYS A O 1
ATOM 918 N N . LYS A 1 116 ? 21.305 -1.304 0.826 1.00 89.56 116 LYS A N 1
ATOM 919 C CA . LYS A 1 116 ? 22.324 -1.555 -0.202 1.00 89.56 116 LYS A CA 1
ATOM 920 C C . LYS A 1 116 ? 21.753 -2.341 -1.384 1.00 89.56 116 LYS A C 1
ATOM 922 O O . LYS A 1 116 ? 21.921 -1.927 -2.527 1.00 89.56 116 LYS A O 1
ATOM 927 N N . VAL A 1 117 ? 21.043 -3.437 -1.112 1.00 92.50 117 VAL A N 1
ATOM 928 C CA . VAL A 1 117 ? 20.416 -4.269 -2.152 1.00 92.50 117 VAL A CA 1
ATOM 929 C C . VAL A 1 117 ? 19.376 -3.474 -2.946 1.00 92.50 117 VAL A C 1
ATOM 931 O O . VAL A 1 117 ? 19.324 -3.590 -4.168 1.00 92.50 117 VAL A O 1
ATOM 934 N N . GLN A 1 118 ? 18.583 -2.629 -2.283 1.00 91.38 118 GLN A N 1
ATOM 935 C CA . GLN A 1 118 ? 17.613 -1.750 -2.935 1.00 91.38 118 GLN A CA 1
ATOM 936 C C . GLN A 1 118 ? 18.294 -0.761 -3.893 1.00 91.38 118 GLN A C 1
ATOM 938 O O . GLN A 1 118 ? 17.860 -0.625 -5.038 1.00 91.38 118 GLN A O 1
ATOM 943 N N . ALA A 1 119 ? 19.382 -0.118 -3.459 1.00 89.06 119 ALA A N 1
ATOM 944 C CA . ALA A 1 119 ? 20.151 0.799 -4.297 1.00 89.06 119 ALA A CA 1
ATOM 945 C C . ALA A 1 119 ? 20.797 0.084 -5.499 1.00 89.06 119 ALA A C 1
ATOM 947 O O . ALA A 1 119 ? 20.753 0.583 -6.625 1.00 89.06 119 ALA A O 1
ATOM 948 N N . ASP A 1 120 ? 21.360 -1.109 -5.290 1.00 94.00 120 ASP A N 1
ATOM 949 C CA . ASP A 1 120 ? 21.935 -1.921 -6.368 1.00 94.00 120 ASP A CA 1
ATOM 950 C C . ASP A 1 120 ? 20.856 -2.365 -7.373 1.00 94.00 120 ASP A C 1
ATOM 952 O O . ASP A 1 120 ? 21.070 -2.313 -8.588 1.00 94.00 120 ASP A O 1
ATOM 956 N N . PHE A 1 121 ? 19.662 -2.726 -6.893 1.00 93.62 121 PHE A N 1
ATOM 957 C CA . PHE A 1 121 ? 18.521 -3.067 -7.742 1.00 93.62 121 PHE A CA 1
ATOM 958 C C . PHE A 1 121 ? 18.038 -1.879 -8.587 1.00 93.62 121 PHE A C 1
ATOM 960 O O . PHE A 1 121 ? 17.757 -2.050 -9.776 1.00 93.62 121 PHE A O 1
ATOM 967 N N . GLN A 1 122 ? 17.979 -0.670 -8.018 1.00 92.44 122 GLN A N 1
ATOM 968 C CA . GLN A 1 122 ? 17.627 0.545 -8.763 1.00 92.44 122 GLN A CA 1
ATOM 969 C C . GLN A 1 122 ? 18.633 0.826 -9.888 1.00 92.44 122 GLN A C 1
ATOM 971 O O . GLN A 1 122 ? 18.226 0.978 -11.042 1.00 92.44 122 GLN A O 1
ATOM 976 N N . LYS A 1 123 ? 19.939 0.750 -9.600 1.00 95.12 123 LYS A N 1
ATOM 977 C CA . LYS A 1 123 ? 20.997 0.894 -10.619 1.00 95.12 123 LYS A CA 1
ATOM 978 C C . LYS A 1 123 ? 20.880 -0.151 -11.728 1.00 95.12 123 LYS A C 1
ATOM 980 O O . LYS A 1 123 ? 21.058 0.160 -12.904 1.00 95.12 123 LYS A O 1
ATOM 985 N N . LEU A 1 124 ? 20.578 -1.404 -11.380 1.00 95.69 124 LEU A N 1
ATOM 986 C CA . LEU A 1 124 ? 20.360 -2.464 -12.370 1.00 95.69 124 LEU A CA 1
ATOM 987 C C . LEU A 1 124 ? 19.132 -2.189 -13.245 1.00 95.69 124 LEU A C 1
ATOM 989 O O . LEU A 1 124 ? 19.160 -2.462 -14.446 1.00 95.69 124 LEU A O 1
ATOM 993 N N . LYS A 1 125 ? 18.060 -1.637 -12.671 1.00 95.62 125 LYS A N 1
ATOM 994 C CA . LYS A 1 125 ? 16.845 -1.270 -13.407 1.00 95.62 125 LYS A CA 1
ATOM 995 C C . LYS A 1 125 ? 17.111 -0.152 -14.421 1.00 95.62 125 LYS A C 1
ATOM 997 O O . LYS A 1 125 ? 16.629 -0.256 -15.551 1.00 95.62 125 LYS A O 1
ATOM 1002 N N . GLU A 1 126 ? 17.887 0.861 -14.040 1.00 94.94 126 GLU A N 1
ATOM 1003 C CA . GLU A 1 126 ? 18.324 1.956 -14.919 1.00 94.94 126 GLU A CA 1
ATOM 1004 C C . GLU A 1 126 ? 19.213 1.440 -16.053 1.00 94.94 126 GLU A C 1
ATOM 1006 O O . GLU A 1 126 ? 18.865 1.613 -17.220 1.00 94.94 126 GLU A O 1
ATOM 1011 N N . ARG A 1 127 ? 20.267 0.677 -15.731 1.00 96.00 127 ARG A N 1
ATOM 1012 C CA . ARG A 1 127 ? 21.141 0.045 -16.738 1.00 96.00 127 ARG A CA 1
ATOM 1013 C C . ARG A 1 127 ? 20.359 -0.822 -17.717 1.00 96.00 127 ARG A C 1
ATOM 1015 O O . ARG A 1 127 ? 20.533 -0.710 -18.922 1.00 96.00 127 ARG A O 1
ATOM 1022 N N . LYS A 1 128 ? 19.411 -1.629 -17.229 1.00 96.56 128 LYS A N 1
ATOM 1023 C CA . LYS A 1 128 ? 18.531 -2.433 -18.092 1.00 96.56 128 LYS A CA 1
ATOM 1024 C C . LYS A 1 128 ? 17.685 -1.560 -19.025 1.00 96.56 128 LYS A C 1
ATOM 1026 O O . LYS A 1 128 ? 17.359 -1.980 -20.134 1.00 96.56 128 LYS A O 1
ATOM 1031 N N . ALA A 1 129 ? 17.246 -0.383 -18.582 1.00 95.75 129 ALA A N 1
ATOM 1032 C CA . ALA A 1 129 ? 16.540 0.554 -19.447 1.00 95.75 129 ALA A CA 1
ATOM 1033 C C . ALA A 1 129 ? 17.477 1.109 -20.527 1.00 95.75 129 ALA A C 1
ATOM 1035 O O . ALA A 1 129 ? 17.136 1.008 -21.705 1.00 95.75 129 ALA A O 1
ATOM 1036 N N . GLU A 1 130 ? 18.658 1.592 -20.145 1.00 96.56 130 GLU A N 1
ATOM 1037 C CA . GLU A 1 130 ? 19.686 2.100 -21.063 1.00 96.56 130 GLU A CA 1
ATOM 1038 C C . GLU A 1 130 ? 20.102 1.055 -22.102 1.00 96.56 130 GLU A C 1
ATOM 1040 O O . GLU A 1 130 ? 20.085 1.335 -23.301 1.00 96.56 130 GLU A O 1
ATOM 1045 N N . ASP A 1 131 ? 20.386 -0.171 -21.664 1.00 96.75 131 ASP A N 1
ATOM 1046 C CA . ASP A 1 131 ? 20.756 -1.282 -22.536 1.00 96.75 131 ASP A CA 1
ATOM 1047 C C . ASP A 1 131 ? 19.640 -1.596 -23.531 1.00 96.75 131 ASP A C 1
ATOM 1049 O O . ASP A 1 131 ? 19.905 -1.772 -24.718 1.00 96.75 131 ASP A O 1
ATOM 1053 N N . ARG A 1 132 ? 18.370 -1.586 -23.101 1.00 97.44 132 ARG A N 1
ATOM 1054 C CA . ARG A 1 132 ? 17.233 -1.764 -24.021 1.00 97.44 132 ARG A CA 1
ATOM 1055 C C . ARG A 1 132 ? 17.167 -0.664 -25.076 1.00 97.44 132 ARG A C 1
ATOM 1057 O O . ARG A 1 132 ? 16.912 -0.969 -26.240 1.00 97.44 132 ARG A O 1
ATOM 1064 N N . PHE A 1 133 ? 17.387 0.596 -24.702 1.00 96.75 133 PHE A N 1
ATOM 1065 C CA . PHE A 1 133 ? 17.433 1.694 -25.673 1.00 96.75 133 PHE A CA 1
ATOM 1066 C C . PHE A 1 133 ? 18.616 1.544 -26.633 1.00 96.75 133 PHE A C 1
ATOM 1068 O O . PHE A 1 133 ? 18.465 1.738 -27.840 1.00 96.75 133 PHE A O 1
ATOM 1075 N N . ARG A 1 134 ? 19.783 1.152 -26.115 1.00 97.75 134 ARG A N 1
ATOM 1076 C CA . ARG A 1 134 ? 20.993 0.936 -26.907 1.00 97.75 134 ARG A CA 1
ATOM 1077 C C . ARG A 1 134 ? 20.830 -0.209 -27.900 1.00 97.75 134 ARG A C 1
ATOM 1079 O O . ARG A 1 134 ? 21.193 -0.031 -29.059 1.00 97.75 134 ARG A O 1
ATOM 1086 N N . ILE A 1 135 ? 20.266 -1.337 -27.467 1.00 97.94 135 ILE A N 1
ATOM 1087 C CA . ILE A 1 135 ? 19.980 -2.497 -28.320 1.00 97.94 135 ILE A CA 1
ATOM 1088 C C . ILE A 1 135 ? 19.071 -2.073 -29.472 1.00 97.94 135 ILE A C 1
ATOM 1090 O O . ILE A 1 135 ? 19.470 -2.221 -30.623 1.00 97.94 135 ILE A O 1
ATOM 1094 N N . LYS A 1 136 ? 17.938 -1.417 -29.184 1.00 97.75 136 LYS A N 1
ATOM 1095 C CA . LYS A 1 136 ? 17.031 -0.919 -30.232 1.00 97.75 136 LYS A CA 1
ATOM 1096 C C . LYS A 1 136 ? 17.732 0.002 -31.229 1.00 97.75 136 LYS A C 1
ATOM 1098 O O . LYS A 1 136 ? 17.495 -0.085 -32.428 1.00 97.75 136 LYS A O 1
ATOM 1103 N N . ARG A 1 137 ? 18.607 0.894 -30.752 1.00 97.94 137 ARG A N 1
ATOM 1104 C CA . ARG A 1 137 ? 19.352 1.803 -31.634 1.00 97.94 137 ARG A CA 1
ATOM 1105 C C . ARG A 1 137 ? 20.315 1.043 -32.546 1.00 97.94 137 ARG A C 1
ATOM 1107 O O . ARG A 1 137 ? 20.382 1.343 -33.733 1.00 97.94 137 ARG A O 1
ATOM 1114 N N . LEU A 1 138 ? 21.054 0.082 -31.992 1.00 97.81 138 LEU A N 1
ATOM 1115 C CA . LEU A 1 138 ? 21.991 -0.746 -32.751 1.00 97.81 138 LEU A CA 1
ATOM 1116 C C . LEU A 1 138 ? 21.269 -1.615 -33.784 1.00 97.81 138 LEU A C 1
ATOM 1118 O O . LEU A 1 138 ? 21.743 -1.703 -34.910 1.00 97.81 138 LEU A O 1
ATOM 1122 N N . GLU A 1 139 ? 20.116 -2.188 -33.435 1.00 98.06 139 GLU A N 1
ATOM 1123 C CA . GLU A 1 139 ? 19.267 -2.947 -34.362 1.00 98.06 139 GLU A CA 1
ATOM 1124 C C . GLU A 1 139 ? 18.842 -2.087 -35.559 1.00 98.06 139 GLU A C 1
ATOM 1126 O O . GLU A 1 139 ? 19.033 -2.490 -36.707 1.00 98.06 139 GLU A O 1
ATOM 1131 N N . THR A 1 140 ? 18.357 -0.865 -35.313 1.00 97.62 140 THR A N 1
ATOM 1132 C CA . THR A 1 140 ? 17.980 0.069 -36.385 1.00 97.62 140 THR A CA 1
ATOM 1133 C C . THR A 1 140 ? 19.175 0.439 -37.268 1.00 97.62 140 THR A C 1
ATOM 1135 O O . THR A 1 140 ? 19.073 0.417 -38.494 1.00 97.62 140 THR A O 1
ATOM 1138 N N . SER A 1 141 ? 20.332 0.752 -36.675 1.00 97.44 141 SER A N 1
ATOM 1139 C CA . SER A 1 141 ? 21.550 1.067 -37.436 1.00 97.44 141 SER A CA 1
ATOM 1140 C C . SER A 1 141 ? 22.030 -0.113 -38.282 1.00 97.44 141 SER A C 1
ATOM 1142 O O . SER A 1 141 ? 22.412 0.077 -39.437 1.00 97.44 141 SER A O 1
ATOM 1144 N N . LEU A 1 142 ? 21.984 -1.328 -37.732 1.00 97.81 142 LEU A N 1
ATOM 1145 C CA . LEU A 1 142 ? 22.363 -2.551 -38.432 1.00 97.81 142 LEU A CA 1
ATOM 1146 C C . LEU A 1 142 ? 21.430 -2.815 -39.619 1.00 97.81 142 LEU A C 1
ATOM 1148 O O . LEU A 1 142 ? 21.913 -3.100 -40.712 1.00 97.81 142 LEU A O 1
ATOM 1152 N N . MET A 1 143 ? 20.119 -2.627 -39.442 1.00 97.12 143 MET A N 1
ATOM 1153 C CA . MET A 1 143 ? 19.137 -2.743 -40.524 1.00 97.12 143 MET A CA 1
ATOM 1154 C C . MET A 1 143 ? 19.410 -1.742 -41.660 1.00 97.12 143 MET A C 1
ATOM 1156 O O . MET A 1 143 ? 19.355 -2.108 -42.836 1.00 97.12 143 MET A O 1
ATOM 1160 N N . HIS A 1 144 ? 19.740 -0.487 -41.335 1.00 96.81 144 HIS A N 1
ATOM 1161 C CA . HIS A 1 144 ? 20.087 0.519 -42.345 1.00 96.81 144 HIS A CA 1
ATOM 1162 C C . HIS A 1 144 ? 21.368 0.169 -43.109 1.00 96.81 144 HIS A C 1
ATOM 1164 O O . HIS A 1 144 ? 21.380 0.247 -44.337 1.00 96.81 144 HIS A O 1
ATOM 1170 N N . LEU A 1 145 ? 22.419 -0.257 -42.404 1.00 96.38 145 LEU A N 1
ATOM 1171 C CA . LEU A 1 145 ? 23.679 -0.682 -43.017 1.00 96.38 145 LEU A CA 1
ATOM 1172 C C . LEU A 1 145 ? 23.485 -1.890 -43.935 1.00 96.38 145 LEU A C 1
ATOM 1174 O O . LEU A 1 145 ? 23.994 -1.891 -45.051 1.00 96.38 145 LEU A O 1
ATOM 1178 N N . GLN A 1 146 ? 22.714 -2.890 -43.502 1.00 96.56 146 GLN A N 1
ATOM 1179 C CA . GLN A 1 146 ? 22.384 -4.048 -44.333 1.00 96.56 146 GLN A CA 1
ATOM 1180 C C . GLN A 1 146 ? 21.663 -3.632 -45.616 1.00 96.56 146 GLN A C 1
ATOM 1182 O O . GLN A 1 146 ? 22.010 -4.111 -46.692 1.00 96.56 146 GLN A O 1
ATOM 1187 N N . ARG A 1 147 ? 20.701 -2.706 -45.523 1.00 95.12 147 ARG A N 1
ATOM 1188 C CA . ARG A 1 147 ? 19.975 -2.208 -46.695 1.00 95.12 147 ARG A CA 1
ATOM 1189 C C . ARG A 1 147 ? 20.880 -1.430 -47.652 1.00 95.12 147 ARG A C 1
ATOM 1191 O O . ARG A 1 147 ? 20.761 -1.627 -48.856 1.00 95.12 147 ARG A O 1
ATOM 1198 N N . SER A 1 148 ? 21.771 -0.584 -47.129 1.00 95.81 148 SER A N 1
ATOM 1199 C CA . SER A 1 148 ? 22.760 0.136 -47.947 1.00 95.81 148 SER A CA 1
ATOM 1200 C C . SER A 1 148 ? 23.684 -0.835 -48.667 1.00 95.81 148 SER A C 1
ATOM 1202 O O . SER A 1 148 ? 23.851 -0.737 -49.870 1.00 95.81 148 SER A O 1
ATOM 1204 N N . ASN A 1 149 ? 24.213 -1.829 -47.955 1.00 95.44 149 ASN A N 1
ATOM 1205 C CA . ASN A 1 149 ? 25.159 -2.783 -48.523 1.00 95.44 149 ASN A CA 1
ATOM 1206 C C . ASN A 1 149 ? 24.522 -3.640 -49.633 1.00 95.44 149 ASN A C 1
ATOM 1208 O O . ASN A 1 149 ? 25.146 -3.901 -50.656 1.00 95.44 149 ASN A O 1
ATOM 1212 N N . VAL A 1 150 ? 23.250 -4.035 -49.470 1.00 95.38 150 VAL A N 1
ATOM 1213 C CA . VAL A 1 150 ? 22.490 -4.696 -50.547 1.00 95.38 150 VAL A CA 1
ATOM 1214 C C . VAL A 1 150 ? 22.342 -3.769 -51.754 1.00 95.38 150 VAL A C 1
ATOM 1216 O O . VAL A 1 150 ? 22.605 -4.195 -52.872 1.00 95.38 150 VAL A O 1
ATOM 1219 N N . HIS A 1 151 ? 21.980 -2.503 -51.531 1.00 94.56 151 HIS A N 1
ATOM 1220 C CA . HIS A 1 151 ? 21.844 -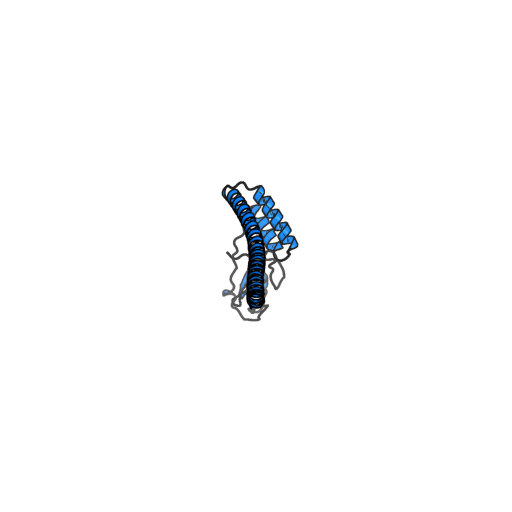1.523 -52.608 1.00 94.56 151 HIS A CA 1
ATOM 1221 C C . HIS A 1 151 ? 23.160 -1.293 -53.366 1.00 94.56 151 HIS A C 1
ATOM 1223 O O . HIS A 1 151 ? 23.170 -1.347 -54.593 1.00 94.56 151 HIS A O 1
ATOM 1229 N N . ASP A 1 152 ? 24.266 -1.099 -52.646 1.00 95.75 152 ASP A N 1
ATOM 1230 C CA . ASP A 1 152 ? 25.593 -0.881 -53.228 1.00 95.75 152 ASP A CA 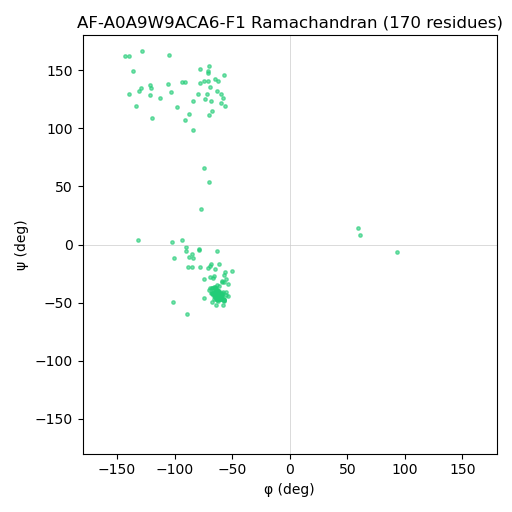1
ATOM 1231 C C . ASP A 1 152 ? 26.049 -2.104 -54.037 1.00 95.75 152 ASP A C 1
ATOM 1233 O O . ASP A 1 152 ? 26.586 -1.965 -55.138 1.00 95.75 152 ASP A O 1
ATOM 1237 N N . ARG A 1 153 ? 25.775 -3.316 -53.532 1.00 95.88 153 ARG A N 1
ATOM 1238 C CA . ARG A 1 153 ? 26.054 -4.567 -54.247 1.00 95.88 153 ARG A CA 1
ATOM 1239 C C . ARG A 1 153 ? 25.251 -4.677 -55.542 1.00 95.88 153 ARG A C 1
ATOM 1241 O O . ARG A 1 153 ? 25.820 -5.008 -56.578 1.00 95.88 153 ARG A O 1
ATOM 1248 N N . ASP A 1 154 ? 23.948 -4.414 -55.488 1.00 95.81 154 ASP A N 1
ATOM 1249 C CA . ASP A 1 154 ? 23.070 -4.506 -56.658 1.00 95.81 154 ASP A CA 1
ATOM 1250 C C . ASP A 1 154 ? 23.445 -3.452 -57.716 1.00 95.81 154 ASP A C 1
ATOM 1252 O O . ASP A 1 154 ? 23.439 -3.742 -58.912 1.00 95.81 154 ASP A O 1
ATOM 1256 N N . MET A 1 155 ? 23.850 -2.252 -57.283 1.00 95.75 155 MET A N 1
ATOM 1257 C CA . MET A 1 155 ? 24.376 -1.210 -58.167 1.00 95.75 155 MET A CA 1
ATOM 1258 C C . MET A 1 155 ? 25.689 -1.639 -58.836 1.00 95.75 155 MET A C 1
ATOM 1260 O O . MET A 1 155 ? 25.844 -1.445 -60.040 1.00 95.75 155 MET A O 1
ATOM 1264 N N . GLY A 1 156 ? 26.604 -2.265 -58.088 1.00 95.50 156 GLY A N 1
ATOM 1265 C CA . GLY A 1 156 ? 27.846 -2.818 -58.636 1.00 95.50 156 GLY A CA 1
ATOM 1266 C C . GLY A 1 156 ? 27.592 -3.864 -59.724 1.00 95.50 156 GLY A C 1
ATOM 1267 O O . GLY A 1 156 ? 28.139 -3.753 -60.818 1.00 95.50 156 GLY A O 1
ATOM 1268 N N . LEU A 1 157 ? 26.684 -4.813 -59.470 1.00 96.12 157 LEU A N 1
ATOM 1269 C CA . LEU A 1 157 ? 26.296 -5.832 -60.453 1.00 96.12 157 LEU A CA 1
ATOM 1270 C C . LEU A 1 157 ? 25.657 -5.220 -61.709 1.00 96.12 157 LEU A C 1
ATOM 1272 O O . LEU A 1 157 ? 25.932 -5.662 -62.823 1.00 96.12 157 LEU A O 1
ATOM 1276 N N . ALA A 1 158 ? 24.818 -4.192 -61.550 1.00 95.38 158 ALA A N 1
ATOM 1277 C CA . ALA A 1 158 ? 24.211 -3.493 -62.681 1.00 95.38 158 ALA A CA 1
ATOM 1278 C C . ALA A 1 158 ? 25.254 -2.745 -63.530 1.00 95.38 158 ALA A C 1
ATOM 1280 O O . ALA A 1 158 ? 25.167 -2.755 -64.759 1.00 95.38 158 ALA A O 1
ATOM 1281 N N . MET A 1 159 ? 26.252 -2.125 -62.890 1.00 95.31 159 MET A N 1
ATOM 1282 C CA . MET A 1 159 ? 27.367 -1.479 -63.590 1.00 95.31 159 MET A CA 1
ATOM 1283 C C . MET A 1 159 ? 28.211 -2.495 -64.363 1.00 95.31 159 MET A C 1
ATOM 1285 O O . MET A 1 159 ? 28.493 -2.267 -65.537 1.00 95.31 159 MET A O 1
ATOM 1289 N N . GLU A 1 160 ? 28.573 -3.619 -63.739 1.00 95.56 160 GLU A N 1
ATOM 1290 C CA . GLU A 1 160 ? 29.315 -4.702 -64.399 1.00 95.56 160 GLU A CA 1
ATOM 1291 C C . GLU A 1 160 ? 28.567 -5.222 -65.630 1.00 95.56 160 GLU A C 1
ATOM 1293 O O . GLU A 1 160 ? 29.146 -5.276 -66.713 1.00 95.56 160 GLU A O 1
ATOM 1298 N N . ALA A 1 161 ? 27.267 -5.507 -65.500 1.00 94.12 161 ALA A N 1
ATOM 1299 C CA . ALA A 1 161 ? 26.442 -5.953 -66.619 1.00 94.12 161 ALA A CA 1
ATOM 1300 C C . ALA A 1 161 ? 26.402 -4.922 -67.761 1.00 94.12 161 ALA A C 1
ATOM 1302 O O . ALA A 1 161 ? 26.544 -5.290 -68.924 1.00 94.12 161 ALA A O 1
ATOM 1303 N N . SER A 1 162 ? 26.268 -3.627 -67.446 1.00 93.69 162 SER A N 1
ATOM 1304 C CA . SER A 1 162 ? 26.293 -2.559 -68.455 1.00 93.69 162 SER A CA 1
ATOM 1305 C C . SER A 1 162 ? 27.635 -2.474 -69.185 1.00 93.69 162 SER A C 1
ATOM 1307 O O . SER A 1 162 ? 27.656 -2.233 -70.395 1.00 93.69 162 SER A O 1
ATOM 1309 N N . PHE A 1 163 ? 28.752 -2.645 -68.471 1.00 94.62 163 PHE A N 1
ATOM 1310 C CA . PHE A 1 163 ? 30.075 -2.657 -69.088 1.00 94.62 163 PHE A CA 1
ATOM 1311 C C . PHE A 1 163 ? 30.264 -3.882 -69.978 1.00 94.62 163 PHE A C 1
ATOM 1313 O O . PHE A 1 163 ? 30.760 -3.723 -71.089 1.00 94.62 163 PHE A O 1
ATOM 1320 N N . SER A 1 164 ? 29.817 -5.066 -69.549 1.00 93.06 164 SER A N 1
ATOM 1321 C CA . SER A 1 164 ? 29.853 -6.278 -70.375 1.00 93.06 164 SER A CA 1
ATOM 1322 C C . SER A 1 164 ? 29.101 -6.096 -71.693 1.00 93.06 164 SER A C 1
ATOM 1324 O O . SER A 1 164 ? 29.685 -6.339 -72.743 1.00 93.06 164 SER A O 1
ATOM 1326 N N . THR A 1 165 ? 27.869 -5.574 -71.662 1.00 92.06 165 THR A N 1
ATOM 1327 C CA . THR A 1 165 ? 27.094 -5.299 -72.886 1.00 92.06 165 THR A CA 1
ATOM 1328 C C . THR A 1 165 ? 27.815 -4.319 -73.813 1.00 92.06 165 THR A C 1
ATOM 1330 O O . THR A 1 165 ? 27.895 -4.542 -75.014 1.00 92.06 165 THR A O 1
ATOM 1333 N N . THR A 1 166 ? 28.383 -3.244 -73.256 1.00 92.81 166 THR A N 1
ATOM 1334 C CA . THR A 1 166 ? 29.105 -2.235 -74.052 1.00 92.81 166 THR A CA 1
ATOM 1335 C C . THR A 1 166 ? 30.361 -2.821 -74.705 1.00 92.81 166 THR A C 1
ATOM 1337 O O . THR A 1 166 ? 30.697 -2.459 -75.827 1.00 92.81 166 THR A O 1
ATOM 1340 N N . ILE A 1 167 ? 31.075 -3.713 -74.009 1.00 92.38 167 ILE A N 1
ATOM 1341 C CA . ILE A 1 167 ? 32.249 -4.400 -74.563 1.00 92.38 167 ILE A CA 1
ATOM 1342 C C . ILE A 1 167 ? 31.824 -5.314 -75.716 1.00 92.38 167 ILE A C 1
ATOM 1344 O O . ILE A 1 167 ? 32.423 -5.233 -76.783 1.00 92.38 167 ILE A O 1
ATOM 1348 N N . GLU A 1 168 ? 30.770 -6.116 -75.533 1.00 91.19 168 GLU A N 1
ATOM 1349 C CA . GLU A 1 168 ? 30.239 -6.993 -76.587 1.00 91.19 168 GLU A CA 1
ATOM 1350 C C . GLU A 1 168 ? 29.835 -6.205 -77.847 1.00 91.19 168 GLU A C 1
ATOM 1352 O O . GLU A 1 168 ? 30.151 -6.629 -78.955 1.00 91.19 168 GLU A O 1
ATOM 1357 N N . GLU A 1 169 ? 29.206 -5.034 -77.693 1.00 90.25 169 GLU A N 1
ATOM 1358 C CA . GLU A 1 169 ? 28.836 -4.150 -78.812 1.00 90.25 169 GLU A CA 1
ATOM 1359 C C . GLU A 1 169 ? 30.043 -3.545 -79.553 1.00 90.25 169 GLU A C 1
ATOM 1361 O O . GLU A 1 169 ? 29.943 -3.237 -80.739 1.00 90.25 169 GLU A O 1
ATOM 1366 N N . LEU A 1 170 ? 31.177 -3.345 -78.873 1.00 86.44 170 LEU A N 1
ATOM 1367 C CA . LEU A 1 170 ? 32.400 -2.793 -79.472 1.00 86.44 170 LEU A CA 1
ATOM 1368 C C . LEU A 1 170 ? 33.270 -3.858 -80.158 1.00 86.44 170 LEU A C 1
ATOM 1370 O O . LEU A 1 170 ? 34.134 -3.508 -80.964 1.00 86.44 170 LEU A O 1
ATOM 1374 N N . GLU A 1 171 ? 33.079 -5.134 -79.819 1.00 82.06 171 GLU A N 1
ATOM 1375 C CA . GLU A 1 171 ? 33.805 -6.270 -80.401 1.00 82.06 171 GLU A CA 1
ATOM 1376 C C . GLU A 1 171 ? 33.145 -6.830 -81.681 1.00 82.06 171 GLU A C 1
ATOM 1378 O O . GLU A 1 171 ? 33.779 -7.616 -82.392 1.00 82.06 171 GLU A O 1
ATOM 1383 N N . THR A 1 172 ? 31.913 -6.411 -81.999 1.00 61.25 172 THR A N 1
ATOM 1384 C CA . THR A 1 172 ? 31.182 -6.714 -83.251 1.00 61.25 172 THR A CA 1
ATOM 1385 C C . THR A 1 172 ? 31.348 -5.647 -84.325 1.00 61.25 172 THR A C 1
ATOM 1387 O O . THR A 1 172 ? 31.506 -6.031 -85.508 1.00 61.25 172 THR A O 1
#

Organism: NCBI:txid40482

Mean predicted aligned error: 13.92 Å

pLDDT: mean 86.11, std 11.79, range [49.69, 98.06]

InterPro domains:
  IPR001841 Zinc finger, RING-type [PS50089] (10-54)
  IPR001841 Zinc finger, RING-type [SM00184] (10-53)
  IPR013083 Zinc finger, RING/FYVE/PHD-type [G3DSA:3.30.40.10] (3-147)
  IPR017907 Zinc finger, RING-type, conserved site [PS00518] (33-42)
  IPR027370 Zinc finger, RING-type, eukaryotic [PF13445] (10-51)

Nearest PDB structures (foldseek):
  5olm-assembly1_A  TM=9.009E-01  e=8.079E-04  Homo sapiens

Radius of gyration: 36.66 Å; Cα contacts (8 Å, |Δi|>4): 124; chains: 1; bounding box: 69×28×114 Å

Sequence (172 aa):
MLIVHPSSCCDVCLDPYSWQEETTLKEPYAIPCGHIFCKECLERTATATCPLCRKRFNRDSIKKLHMDALPGSDDSSIVQKLIMAWDDEVEVVNTLEEVERWLQNQESPALTQLKKVQADFQKLKERKAEDRFRIKRLETSLMHLQRSNVHDRDMGLAMEASFSTTIEELET